Protein AF-A0A967SNL4-F1 (afdb_monomer)

Foldseek 3Di:
DVVVCVVVVVDDPVPDDDPDDDDQDDDAPPPRPLPDDDPLSLLDPPRAAEEAPPPEVSRVVVCVVLVVDPPVSSVSNVVRYPYHHPDPVVNPPD

Structure (mmCIF, N/CA/C/O backbone):
data_AF-A0A967SNL4-F1
#
_entry.id   AF-A0A967SNL4-F1
#
loop_
_atom_site.group_PDB
_atom_site.id
_atom_site.type_symbol
_atom_site.label_atom_id
_atom_site.label_alt_id
_atom_site.label_comp_id
_atom_site.label_asym_id
_atom_site.label_entity_id
_atom_site.label_seq_id
_atom_site.pdbx_PDB_ins_code
_atom_site.Cartn_x
_atom_site.Cartn_y
_atom_site.Cartn_z
_atom_site.occupancy
_atom_site.B_iso_or_equiv
_atom_site.auth_seq_id
_atom_site.auth_comp_id
_atom_site.auth_asym_id
_atom_site.auth_atom_id
_atom_site.pdbx_PDB_model_num
ATOM 1 N N . GLN A 1 1 ? 12.438 -1.648 -12.556 1.00 70.56 1 GLN A N 1
ATOM 2 C CA . GLN A 1 1 ? 12.612 -2.822 -13.448 1.00 70.56 1 GLN A CA 1
ATOM 3 C C . GLN A 1 1 ? 13.124 -2.459 -14.852 1.00 70.56 1 GLN A C 1
ATOM 5 O O . GLN A 1 1 ? 14.133 -3.024 -15.248 1.00 70.56 1 GLN A O 1
ATOM 10 N N . MET A 1 2 ? 12.539 -1.495 -15.584 1.00 85.69 2 MET A N 1
ATOM 11 C CA . MET A 1 2 ? 13.009 -1.116 -16.940 1.00 85.69 2 MET A CA 1
ATOM 12 C C . MET A 1 2 ? 14.491 -0.683 -16.996 1.00 85.69 2 MET A C 1
ATOM 14 O O . MET A 1 2 ? 15.249 -1.144 -17.843 1.00 85.69 2 MET A O 1
ATOM 18 N N . GLN A 1 3 ? 14.929 0.117 -16.018 1.00 84.31 3 GLN A N 1
ATOM 19 C CA . GLN A 1 3 ? 16.323 0.565 -15.878 1.00 84.31 3 GLN A CA 1
ATOM 20 C C . GLN A 1 3 ? 17.342 -0.587 -15.841 1.00 84.31 3 GLN A C 1
ATOM 22 O O . GLN A 1 3 ? 18.442 -0.463 -16.372 1.00 84.31 3 GLN A O 1
ATOM 27 N N . SER A 1 4 ? 16.989 -1.721 -15.229 1.00 86.62 4 SER A N 1
ATOM 28 C CA . SER A 1 4 ? 17.884 -2.879 -15.144 1.00 86.62 4 SER A CA 1
ATOM 29 C C . SER A 1 4 ? 18.114 -3.517 -16.516 1.00 86.62 4 SER A C 1
ATOM 31 O O . SER A 1 4 ? 19.218 -3.968 -16.805 1.00 86.62 4 SER A O 1
ATOM 33 N N . ILE A 1 5 ? 17.090 -3.516 -17.372 1.00 89.50 5 ILE A N 1
ATOM 34 C CA . ILE A 1 5 ? 17.134 -4.101 -18.717 1.00 89.50 5 ILE A CA 1
ATOM 35 C C . ILE A 1 5 ? 17.885 -3.174 -19.686 1.00 89.50 5 ILE A C 1
ATOM 37 O O . ILE A 1 5 ? 18.696 -3.655 -20.477 1.00 89.50 5 ILE A O 1
ATOM 41 N N . ILE A 1 6 ? 17.690 -1.854 -19.562 1.00 88.75 6 ILE A N 1
ATOM 42 C CA . ILE A 1 6 ? 18.470 -0.838 -20.293 1.00 88.75 6 ILE A CA 1
ATOM 43 C C . ILE A 1 6 ? 19.962 -0.984 -19.967 1.00 88.75 6 ILE A C 1
ATOM 45 O O . ILE A 1 6 ? 20.789 -1.105 -20.868 1.00 88.75 6 ILE A O 1
ATOM 49 N N . LYS A 1 7 ? 20.319 -1.070 -18.676 1.00 89.50 7 LYS A N 1
ATOM 50 C CA . LYS A 1 7 ? 21.714 -1.270 -18.237 1.00 89.50 7 LYS A CA 1
ATOM 51 C C . LYS A 1 7 ? 22.335 -2.569 -18.751 1.00 89.50 7 LYS A C 1
ATOM 53 O O . LYS A 1 7 ? 23.543 -2.619 -18.951 1.00 89.50 7 LYS A O 1
ATOM 58 N N . ALA A 1 8 ? 21.527 -3.607 -18.958 1.00 92.88 8 ALA A N 1
ATOM 59 C CA . ALA A 1 8 ? 21.977 -4.877 -19.518 1.00 92.88 8 ALA A CA 1
ATOM 60 C C . ALA A 1 8 ? 22.173 -4.839 -21.049 1.00 92.88 8 ALA A C 1
ATOM 62 O O . ALA A 1 8 ? 22.600 -5.838 -21.622 1.00 92.88 8 ALA A O 1
ATOM 63 N N . GLY A 1 9 ? 21.855 -3.724 -21.720 1.00 92.00 9 GLY A N 1
ATOM 64 C CA . GLY A 1 9 ? 21.973 -3.583 -23.175 1.00 92.00 9 GLY A CA 1
ATOM 65 C C . GLY A 1 9 ? 20.957 -4.414 -23.962 1.00 92.00 9 GLY A C 1
ATOM 66 O O . GLY A 1 9 ? 21.156 -4.669 -25.146 1.00 92.00 9 GLY A O 1
ATOM 67 N N . LEU A 1 10 ? 19.881 -4.866 -23.310 1.00 93.00 10 LEU A N 1
ATOM 68 C CA . LEU A 1 10 ? 18.852 -5.708 -23.928 1.00 93.00 10 LEU A CA 1
ATOM 69 C C . LEU A 1 10 ? 17.767 -4.889 -24.645 1.00 93.00 10 LEU A C 1
ATOM 71 O O . LEU A 1 10 ? 16.964 -5.455 -25.385 1.00 93.00 10 LEU A O 1
ATOM 75 N N . ILE A 1 11 ? 17.720 -3.575 -24.406 1.00 89.94 11 ILE A N 1
ATOM 76 C CA . ILE A 1 11 ? 16.774 -2.627 -25.003 1.00 89.94 11 ILE A CA 1
ATOM 77 C C . ILE A 1 11 ? 17.530 -1.339 -25.348 1.00 89.94 11 ILE A C 1
ATOM 79 O O . ILE A 1 11 ? 18.390 -0.899 -24.587 1.00 89.94 11 ILE A O 1
ATOM 83 N N . ASP A 1 12 ? 17.188 -0.736 -26.486 1.00 89.31 12 ASP A N 1
ATOM 84 C CA . ASP A 1 12 ? 17.624 0.609 -26.860 1.00 89.31 12 ASP A CA 1
ATOM 85 C C . ASP A 1 12 ? 16.836 1.655 -26.057 1.00 89.31 12 ASP A C 1
ATOM 87 O O . ASP A 1 12 ? 15.618 1.780 -26.212 1.00 89.31 12 ASP A O 1
ATOM 91 N N . ASP A 1 13 ? 17.540 2.393 -25.196 1.00 85.94 13 ASP A N 1
ATOM 92 C CA . ASP A 1 13 ? 16.979 3.425 -24.315 1.00 85.94 13 ASP A CA 1
ATOM 93 C C . ASP A 1 13 ? 16.192 4.493 -25.090 1.00 85.94 13 ASP A C 1
ATOM 95 O O . ASP A 1 13 ? 15.161 4.974 -24.623 1.00 85.94 13 ASP A O 1
ATOM 99 N N . SER A 1 14 ? 16.600 4.797 -26.329 1.00 88.56 14 SER A N 1
ATOM 100 C CA . SER A 1 14 ? 15.926 5.801 -27.164 1.00 88.56 14 SER A CA 1
ATOM 101 C C . SER A 1 14 ? 14.488 5.426 -27.543 1.00 88.56 14 SER A C 1
ATOM 103 O O . SER A 1 14 ? 13.699 6.299 -27.907 1.00 88.56 14 SER A O 1
ATOM 105 N N . ASN A 1 15 ? 14.126 4.147 -27.409 1.00 87.75 15 ASN A N 1
ATOM 106 C CA . ASN A 1 15 ? 12.793 3.629 -27.708 1.00 87.75 15 ASN A CA 1
ATOM 107 C C . ASN A 1 15 ? 11.926 3.421 -26.455 1.00 87.75 15 ASN A C 1
ATOM 109 O O . ASN A 1 15 ? 10.772 2.997 -26.571 1.00 87.75 15 ASN A O 1
ATOM 113 N N . VAL A 1 16 ? 12.445 3.694 -25.254 1.00 90.31 16 VAL A N 1
ATOM 114 C CA . VAL A 1 16 ? 11.693 3.535 -24.006 1.00 90.31 16 VAL A CA 1
ATOM 115 C C . VAL A 1 16 ? 10.877 4.793 -23.736 1.00 90.31 16 VAL A C 1
ATOM 117 O O . VAL A 1 16 ? 11.411 5.846 -23.401 1.00 90.31 16 VAL A O 1
ATOM 120 N N . ILE A 1 17 ? 9.554 4.669 -23.829 1.00 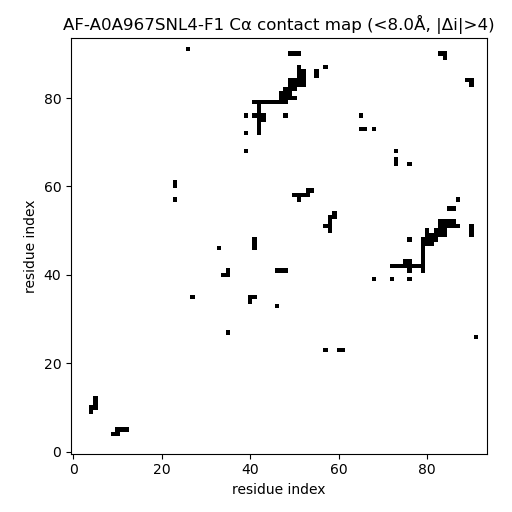91.31 17 ILE A N 1
ATOM 121 C CA . ILE A 1 17 ? 8.619 5.753 -23.512 1.00 91.31 17 ILE A CA 1
ATOM 122 C C . ILE A 1 17 ? 7.635 5.323 -22.413 1.00 91.31 17 ILE A C 1
ATOM 124 O O . ILE A 1 17 ? 7.165 4.179 -22.426 1.00 91.31 17 ILE A O 1
ATOM 128 N N . PRO A 1 18 ? 7.287 6.208 -21.456 1.00 90.94 18 PRO A N 1
ATOM 129 C CA . PRO A 1 18 ? 6.173 5.964 -20.546 1.00 90.94 18 PRO A CA 1
ATOM 130 C C . PRO A 1 18 ? 4.880 5.795 -21.349 1.00 90.94 18 PRO A C 1
ATOM 132 O O . PRO A 1 18 ? 4.494 6.682 -22.106 1.00 90.94 18 PRO A O 1
ATOM 135 N N . PHE A 1 19 ? 4.217 4.649 -21.199 1.00 93.19 19 PHE A N 1
ATOM 136 C CA . PHE A 1 19 ? 2.964 4.358 -21.908 1.00 93.19 19 PHE A CA 1
ATOM 137 C C . PHE A 1 19 ? 1.727 4.514 -21.015 1.00 93.19 19 PHE A C 1
ATOM 139 O O . PHE A 1 19 ? 0.620 4.701 -21.514 1.00 93.19 19 PHE A O 1
ATOM 146 N N . ALA A 1 20 ? 1.909 4.397 -19.700 1.00 94.38 20 ALA A N 1
ATOM 147 C CA . ALA A 1 20 ? 0.850 4.485 -18.712 1.00 94.38 20 ALA A CA 1
ATOM 148 C C . ALA A 1 20 ? 1.413 4.913 -17.358 1.00 94.38 20 ALA A C 1
ATOM 150 O O . ALA A 1 20 ? 2.572 4.653 -17.029 1.00 94.38 20 ALA A O 1
ATOM 151 N N . GLU A 1 21 ? 0.536 5.505 -16.560 1.00 92.88 21 GLU A N 1
ATOM 152 C CA . GLU A 1 21 ? 0.776 5.844 -15.166 1.00 92.88 21 GLU A CA 1
ATOM 153 C C . GLU A 1 21 ? -0.328 5.238 -14.308 1.00 92.88 21 GLU A C 1
ATOM 155 O O . GLU A 1 21 ? -1.424 4.933 -14.786 1.00 92.88 21 GLU A O 1
ATOM 160 N N . ASN A 1 22 ? -0.039 5.075 -13.023 1.00 91.88 22 ASN A N 1
ATOM 161 C CA . ASN A 1 22 ? -1.029 4.644 -12.057 1.00 91.88 22 ASN A CA 1
ATOM 162 C C . ASN A 1 22 ? -0.853 5.415 -10.751 1.00 91.88 22 ASN A C 1
ATOM 164 O O . ASN A 1 22 ? 0.203 5.991 -10.491 1.00 91.88 22 ASN A O 1
ATOM 168 N N . LYS A 1 23 ? -1.895 5.414 -9.926 1.00 92.88 23 LYS A N 1
ATOM 169 C CA . LYS A 1 23 ? -1.855 5.976 -8.579 1.00 92.88 23 LYS A CA 1
ATOM 170 C C . LYS A 1 23 ? -1.999 4.847 -7.578 1.00 92.88 23 LYS A C 1
ATOM 172 O O . LYS A 1 23 ? -2.888 4.009 -7.709 1.00 92.88 23 LYS A O 1
ATOM 177 N N . LEU A 1 24 ? -1.138 4.850 -6.568 1.00 93.81 24 LEU A N 1
ATOM 178 C CA . LEU A 1 24 ? -1.341 4.004 -5.404 1.00 93.81 24 LEU A CA 1
ATOM 179 C C . LEU A 1 24 ? -2.621 4.457 -4.688 1.00 93.81 24 LEU A C 1
ATOM 181 O O . LEU A 1 24 ? -2.862 5.656 -4.537 1.00 93.81 24 LEU A O 1
ATOM 185 N N . THR A 1 25 ? -3.457 3.508 -4.283 1.00 94.06 25 THR A N 1
ATOM 186 C CA . THR A 1 25 ? -4.733 3.795 -3.626 1.00 94.06 25 THR A CA 1
ATOM 187 C C . THR A 1 25 ? -5.035 2.755 -2.556 1.00 94.06 25 THR A C 1
ATOM 189 O O . THR A 1 25 ? -4.565 1.621 -2.640 1.00 94.06 25 THR A O 1
ATOM 192 N N . ILE A 1 26 ? -5.825 3.153 -1.562 1.00 95.44 26 ILE A N 1
ATOM 193 C CA . ILE A 1 26 ? -6.339 2.270 -0.516 1.00 95.44 26 ILE A CA 1
ATOM 194 C C . ILE A 1 26 ? -7.756 1.875 -0.917 1.00 95.44 26 ILE A C 1
ATOM 196 O O . ILE A 1 26 ? -8.601 2.735 -1.170 1.00 95.44 26 ILE A O 1
ATOM 200 N N . ILE A 1 27 ? -8.014 0.573 -0.970 1.00 95.31 27 ILE A N 1
ATOM 201 C CA . ILE A 1 27 ? -9.343 0.022 -1.231 1.00 95.31 27 ILE A CA 1
ATOM 202 C C . ILE A 1 27 ? -9.914 -0.441 0.105 1.00 95.31 27 ILE A C 1
ATOM 204 O O . ILE A 1 27 ? -9.221 -1.080 0.892 1.00 95.31 27 ILE A O 1
ATOM 208 N N . VAL A 1 28 ? -11.176 -0.107 0.362 1.00 96.06 28 VAL A N 1
ATOM 209 C CA . VAL A 1 28 ? -11.894 -0.500 1.579 1.00 96.06 28 VAL A CA 1
ATOM 210 C C . VAL A 1 28 ? -13.174 -1.256 1.218 1.00 96.06 28 VAL A C 1
ATOM 212 O O . VAL A 1 28 ? -13.724 -1.026 0.135 1.00 96.06 28 VAL A O 1
ATOM 215 N N . PRO A 1 29 ? -13.696 -2.118 2.112 1.00 95.06 29 PRO A N 1
ATOM 216 C CA . PRO A 1 29 ? -15.000 -2.739 1.917 1.00 95.06 29 PRO A CA 1
ATOM 217 C C . PRO A 1 29 ? -16.104 -1.696 1.725 1.00 95.06 29 PRO A C 1
ATOM 219 O O . PRO A 1 29 ? -16.034 -0.581 2.255 1.00 95.06 29 PRO A O 1
ATOM 222 N N . THR A 1 30 ? -17.168 -2.074 1.013 1.00 95.56 30 THR A N 1
ATOM 223 C CA . THR A 1 30 ? -18.349 -1.218 0.853 1.00 95.56 30 THR A CA 1
ATOM 224 C C . THR A 1 30 ? -18.868 -0.756 2.218 1.00 95.56 30 THR A C 1
ATOM 226 O O . THR A 1 30 ? -19.029 -1.555 3.137 1.00 95.56 30 THR A O 1
ATOM 229 N N . GLY A 1 31 ? -19.117 0.549 2.353 1.00 96.56 31 GLY A N 1
ATOM 230 C CA . GLY A 1 31 ? -19.543 1.173 3.609 1.00 96.56 31 GLY A CA 1
ATOM 231 C C . GLY A 1 31 ? -18.402 1.615 4.529 1.00 96.56 31 GLY A C 1
ATOM 232 O O . GLY A 1 31 ? -18.679 2.320 5.493 1.00 96.56 31 GLY A O 1
ATOM 233 N N . ASN A 1 32 ? -17.145 1.267 4.220 1.00 96.88 32 ASN A N 1
ATOM 234 C CA . ASN A 1 32 ? -15.955 1.662 4.981 1.00 96.88 32 ASN A CA 1
ATOM 235 C C . ASN A 1 32 ? -16.118 1.426 6.502 1.00 96.88 32 ASN A C 1
ATOM 237 O O . ASN A 1 32 ? -16.094 2.380 7.281 1.00 96.88 32 ASN A O 1
ATOM 241 N N . PRO A 1 33 ? -16.310 0.169 6.951 1.00 96.19 33 PRO A N 1
ATOM 242 C CA . PRO A 1 33 ? -16.639 -0.131 8.348 1.00 96.19 33 PRO A CA 1
ATOM 243 C C . PRO A 1 33 ? -15.543 0.291 9.340 1.00 96.19 33 PRO A C 1
ATOM 245 O O . PRO A 1 33 ? -15.840 0.594 10.491 1.00 96.19 33 PRO A O 1
ATOM 248 N N . ALA A 1 34 ? -14.287 0.349 8.890 1.00 95.88 34 ALA A N 1
ATOM 249 C CA . ALA A 1 34 ? -13.154 0.833 9.676 1.00 95.88 34 ALA A CA 1
ATOM 250 C C . ALA A 1 34 ? -13.015 2.371 9.683 1.00 95.88 34 ALA A C 1
ATOM 252 O O . ALA A 1 34 ? -12.141 2.906 10.364 1.00 95.88 34 ALA A O 1
ATOM 253 N N . ASN A 1 35 ? -13.868 3.085 8.938 1.00 96.62 35 ASN A N 1
ATOM 254 C CA . ASN A 1 35 ? -13.848 4.537 8.773 1.00 96.62 35 ASN A CA 1
ATOM 255 C C . ASN A 1 35 ? -12.446 5.084 8.437 1.00 96.62 35 ASN A C 1
ATOM 257 O O . ASN A 1 35 ? -11.936 5.986 9.104 1.00 96.62 35 ASN A O 1
ATOM 261 N N . ILE A 1 36 ? -11.816 4.502 7.415 1.00 97.75 36 ILE A N 1
ATOM 262 C CA . ILE A 1 36 ? -10.529 4.954 6.877 1.00 97.75 36 ILE A CA 1
ATOM 263 C C . ILE A 1 36 ? -10.753 6.253 6.099 1.00 97.75 36 ILE A C 1
ATOM 265 O O . ILE A 1 36 ? -11.511 6.262 5.128 1.00 97.75 36 ILE A O 1
ATOM 269 N N . GLN A 1 37 ? -10.118 7.335 6.532 1.00 96.12 37 GLN A N 1
ATOM 270 C CA . GLN A 1 37 ? -10.169 8.665 5.911 1.00 96.12 37 GLN A CA 1
ATOM 271 C C . GLN A 1 37 ? -8.764 9.181 5.576 1.00 96.12 37 GLN A C 1
ATOM 273 O O . GLN A 1 37 ? -8.586 9.954 4.633 1.00 96.12 37 GLN A O 1
ATOM 278 N N . HIS A 1 38 ? -7.764 8.723 6.327 1.00 94.75 38 HIS A N 1
ATOM 279 C CA . HIS A 1 38 ? -6.359 9.078 6.184 1.00 94.75 38 HIS A CA 1
ATOM 280 C C . HIS A 1 38 ? -5.483 7.823 6.144 1.00 94.75 38 HIS A C 1
ATOM 282 O O . HIS A 1 38 ? -5.913 6.735 6.528 1.00 94.75 38 HIS A O 1
ATOM 288 N N . VAL A 1 39 ? -4.245 7.958 5.665 1.00 94.19 39 VAL A N 1
ATOM 289 C CA . VAL A 1 39 ? -3.329 6.814 5.526 1.00 94.19 39 VAL A CA 1
ATOM 290 C C . VAL A 1 39 ? -2.987 6.204 6.885 1.00 94.19 39 VAL A C 1
ATOM 292 O O . VAL A 1 39 ? -2.894 4.991 7.007 1.00 94.19 39 VAL A O 1
ATOM 295 N N . GLU A 1 40 ? -2.892 7.020 7.928 1.00 94.81 40 GLU A N 1
ATOM 296 C CA . GLU A 1 40 ? -2.596 6.607 9.299 1.00 94.81 40 GLU A CA 1
ATOM 297 C C . GLU A 1 40 ? -3.704 5.722 9.885 1.00 94.81 40 GLU A C 1
ATOM 299 O O . GLU A 1 40 ? -3.450 4.905 10.772 1.00 94.81 40 GLU A O 1
ATOM 304 N N . ASP A 1 41 ? -4.931 5.836 9.366 1.00 96.81 41 ASP A N 1
ATOM 305 C CA . ASP A 1 41 ? -6.069 5.063 9.851 1.00 96.81 41 ASP A CA 1
ATOM 306 C C . ASP A 1 41 ? -5.919 3.564 9.578 1.00 96.81 41 ASP A C 1
ATOM 308 O O . ASP A 1 41 ? -6.514 2.761 10.297 1.00 96.81 41 ASP A O 1
ATOM 312 N N . ILE A 1 42 ? -5.109 3.165 8.588 1.00 96.50 42 ILE A N 1
ATOM 313 C CA . ILE A 1 42 ? -4.870 1.743 8.298 1.00 96.50 42 ILE A CA 1
ATOM 314 C C . ILE A 1 42 ? -4.031 1.059 9.389 1.00 96.50 42 ILE A C 1
ATOM 316 O O . ILE A 1 42 ? -4.000 -0.166 9.445 1.00 96.50 42 ILE A O 1
ATOM 320 N N . GLY A 1 43 ? -3.391 1.833 10.275 1.00 96.12 43 GLY A N 1
ATOM 321 C CA . GLY A 1 43 ? -2.681 1.349 11.463 1.00 96.12 43 GLY A CA 1
ATOM 322 C C . GLY A 1 43 ? -3.545 1.276 12.727 1.00 96.12 43 GLY A C 1
A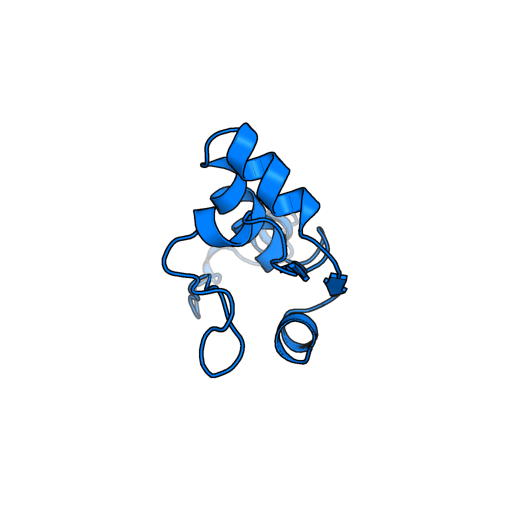TOM 323 O O . GLY A 1 43 ? -3.031 0.974 13.801 1.00 96.12 43 GLY A O 1
ATOM 324 N N . LYS A 1 44 ? -4.851 1.577 12.655 1.00 96.94 44 LYS A N 1
ATOM 325 C CA . LYS A 1 44 ? -5.752 1.467 13.815 1.00 96.94 44 LYS A CA 1
ATOM 326 C C . LYS A 1 44 ? -5.929 0.011 14.237 1.00 96.94 44 LYS A C 1
ATOM 328 O O . LYS A 1 44 ? -6.050 -0.880 13.402 1.00 96.94 44 LYS A O 1
ATOM 333 N N . VAL A 1 45 ? -6.044 -0.217 15.543 1.00 95.19 45 VAL A N 1
ATOM 334 C CA . VAL A 1 45 ? -6.357 -1.542 16.095 1.00 95.19 45 VAL A CA 1
ATOM 335 C C . VAL A 1 45 ? -7.667 -2.069 15.500 1.00 95.19 45 VAL A C 1
ATOM 337 O O . VAL A 1 45 ? -8.677 -1.366 15.490 1.00 95.19 45 VAL A O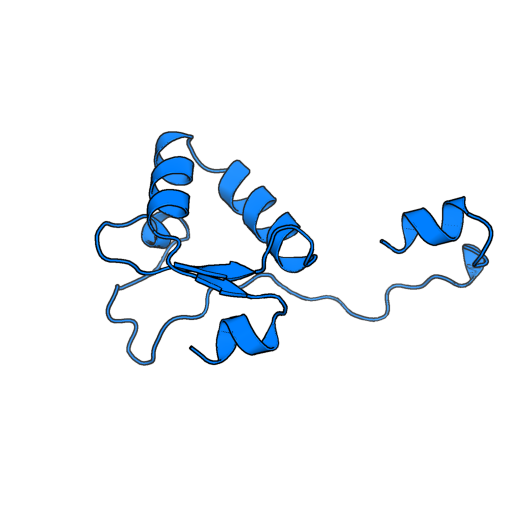 1
ATOM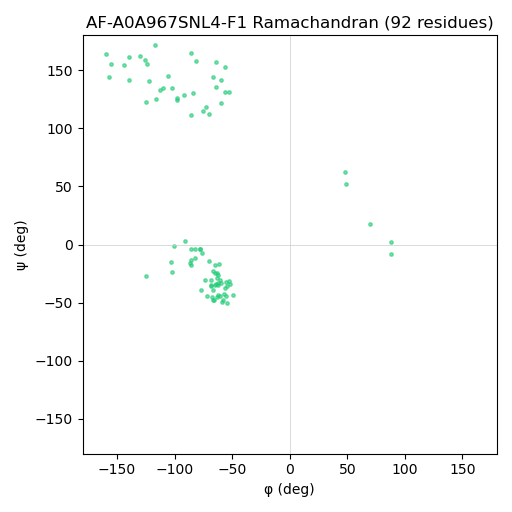 340 N N . GLY A 1 46 ? -7.649 -3.320 15.037 1.00 94.44 46 GLY A N 1
ATOM 341 C CA . GLY A 1 46 ? -8.812 -3.990 14.446 1.00 94.44 46 GLY A CA 1
ATOM 342 C C . GLY A 1 46 ? -8.984 -3.766 12.941 1.00 94.44 46 GLY A C 1
ATOM 343 O O . GLY A 1 46 ? -9.945 -4.280 12.368 1.00 94.44 46 GLY A O 1
ATOM 344 N N . VAL A 1 47 ? -8.072 -3.033 12.293 1.00 97.50 47 VAL A N 1
ATOM 345 C CA . VAL A 1 47 ? -7.988 -2.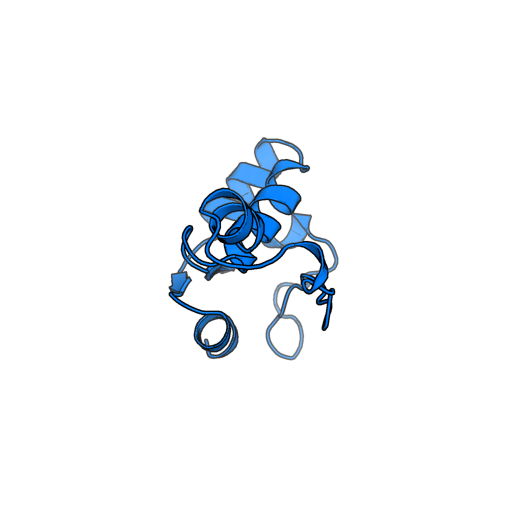978 10.830 1.00 97.50 47 VAL A CA 1
ATOM 346 C C . VAL A 1 47 ? -7.175 -4.167 10.333 1.00 97.50 47 VAL A C 1
ATOM 348 O O . VAL A 1 47 ? -6.073 -4.413 10.803 1.00 97.50 47 VAL A O 1
ATOM 351 N N . ASN A 1 48 ? -7.718 -4.877 9.349 1.00 96.94 48 ASN A N 1
ATOM 352 C CA . ASN A 1 48 ? -6.999 -5.918 8.629 1.00 96.94 48 ASN A CA 1
ATOM 353 C C . ASN A 1 48 ? -6.464 -5.330 7.324 1.00 96.94 48 ASN A C 1
ATOM 355 O O . ASN A 1 48 ? -7.242 -4.809 6.520 1.00 96.94 48 ASN A O 1
ATOM 359 N N . LEU A 1 49 ? -5.157 -5.429 7.110 1.00 97.25 49 LEU A N 1
ATOM 360 C CA . LEU A 1 49 ? -4.477 -4.919 5.929 1.00 97.25 49 LEU A CA 1
ATOM 361 C C . LEU A 1 49 ? -3.989 -6.073 5.050 1.00 97.25 49 LEU A C 1
ATOM 363 O O . LEU A 1 49 ? -3.405 -7.044 5.530 1.00 97.25 49 LEU A O 1
ATOM 367 N N . ILE A 1 50 ? -4.217 -5.947 3.746 1.00 97.19 50 ILE A N 1
ATOM 368 C CA . ILE A 1 50 ? -3.693 -6.862 2.734 1.00 97.19 50 ILE A CA 1
ATOM 369 C C . ILE A 1 50 ? -2.751 -6.065 1.838 1.00 97.19 50 ILE A C 1
ATOM 371 O O . ILE A 1 50 ? -3.141 -5.036 1.284 1.00 97.19 50 ILE A O 1
ATOM 375 N N . LEU A 1 51 ? -1.513 -6.533 1.706 1.00 97.00 51 LEU A N 1
ATOM 376 C CA . LEU A 1 51 ? -0.504 -5.947 0.823 1.00 97.00 51 LEU A CA 1
ATOM 377 C C . LEU A 1 51 ? -0.104 -6.947 -0.261 1.00 97.00 51 LEU A C 1
ATOM 379 O O . LEU A 1 51 ? -0.498 -8.111 -0.242 1.00 97.00 51 LEU A O 1
ATOM 383 N N . ALA A 1 52 ? 0.6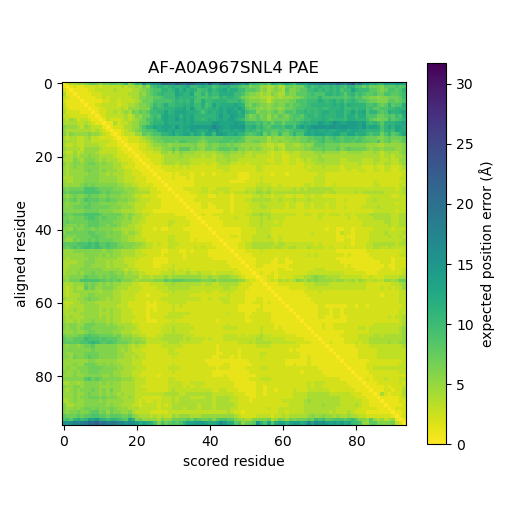75 -6.492 -1.237 1.00 96.62 52 ALA A N 1
ATOM 384 C CA . ALA A 1 52 ? 1.416 -7.418 -2.081 1.00 96.62 52 ALA A CA 1
ATOM 385 C C . ALA A 1 52 ? 2.705 -7.866 -1.369 1.00 96.62 52 ALA A C 1
ATOM 387 O O . ALA A 1 52 ? 3.200 -7.160 -0.486 1.00 96.62 52 ALA A O 1
ATOM 388 N N . VAL A 1 53 ? 3.249 -9.014 -1.776 1.00 96.25 53 VAL A N 1
ATOM 389 C CA . VAL A 1 53 ? 4.590 -9.465 -1.356 1.00 96.25 53 VAL A CA 1
ATOM 390 C C . VAL A 1 53 ? 5.681 -8.507 -1.860 1.00 96.25 53 VAL A C 1
ATOM 392 O O . VAL A 1 53 ? 5.479 -7.811 -2.859 1.00 96.25 53 VAL A O 1
ATOM 395 N N . GLU A 1 54 ? 6.842 -8.500 -1.199 1.00 92.00 54 GLU A N 1
ATOM 396 C CA . GLU A 1 54 ? 7.966 -7.570 -1.443 1.00 92.00 54 GLU A CA 1
ATOM 397 C C . GLU A 1 54 ? 8.433 -7.492 -2.911 1.00 92.00 54 GLU A C 1
ATOM 399 O O . GLU A 1 54 ? 8.763 -6.412 -3.394 1.0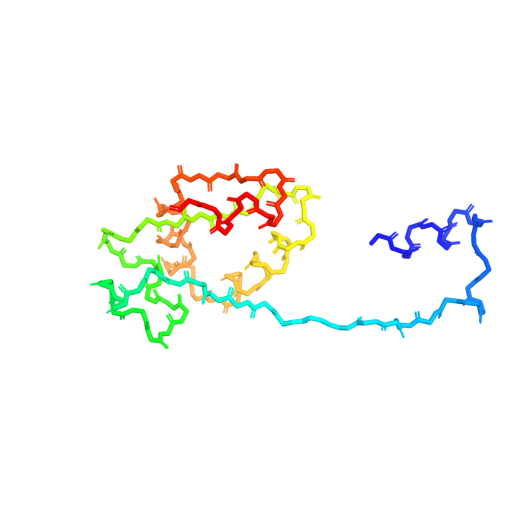0 92.00 54 GLU A O 1
ATOM 404 N N . ASP A 1 55 ? 8.376 -8.595 -3.664 1.00 88.06 55 ASP A N 1
ATOM 405 C CA . ASP A 1 55 ? 8.829 -8.647 -5.066 1.00 88.06 55 ASP A CA 1
ATOM 406 C C . ASP A 1 55 ? 7.860 -8.003 -6.081 1.00 88.06 55 ASP A C 1
ATOM 408 O O . ASP A 1 55 ? 8.174 -7.878 -7.273 1.00 88.06 55 ASP A O 1
ATOM 412 N N . VAL A 1 56 ? 6.658 -7.604 -5.655 1.00 92.38 56 VAL A N 1
ATOM 413 C CA . VAL A 1 56 ? 5.663 -6.982 -6.539 1.00 92.38 56 VAL A CA 1
ATOM 414 C C . VAL A 1 56 ? 5.835 -5.461 -6.498 1.00 92.38 56 VAL A C 1
ATOM 416 O O . VAL A 1 56 ? 5.738 -4.883 -5.421 1.00 92.38 56 VAL A O 1
ATOM 419 N N . PRO A 1 57 ? 5.957 -4.753 -7.642 1.00 91.75 57 PRO A N 1
ATOM 420 C CA . PRO A 1 57 ? 6.246 -3.312 -7.651 1.00 91.75 57 PRO A CA 1
ATOM 421 C C . PRO A 1 57 ? 5.310 -2.436 -6.805 1.00 91.75 57 PRO A C 1
ATOM 423 O O . PRO A 1 57 ? 5.737 -1.425 -6.263 1.00 91.75 57 PRO A O 1
ATOM 426 N N . VAL A 1 58 ? 4.031 -2.809 -6.662 1.00 94.56 58 VAL A N 1
ATOM 427 C CA . VAL A 1 58 ? 3.085 -2.055 -5.819 1.00 94.56 58 VAL A CA 1
ATOM 428 C C . VAL A 1 58 ? 3.485 -2.059 -4.339 1.00 94.56 58 VAL A C 1
ATOM 430 O O . VAL A 1 58 ? 3.181 -1.094 -3.640 1.00 94.56 58 VAL A O 1
ATOM 433 N N . ARG A 1 59 ? 4.176 -3.108 -3.870 1.00 95.88 59 ARG A N 1
ATOM 434 C CA . ARG A 1 59 ? 4.659 -3.209 -2.494 1.00 95.88 59 ARG A CA 1
ATOM 435 C C . ARG A 1 59 ? 5.751 -2.185 -2.218 1.00 95.88 59 ARG A C 1
ATOM 437 O O . ARG A 1 59 ? 5.629 -1.445 -1.253 1.00 95.88 59 ARG A O 1
ATOM 444 N N . GLU A 1 60 ? 6.717 -2.040 -3.121 1.00 94.25 60 GLU A N 1
ATOM 445 C CA . GLU A 1 60 ? 7.771 -1.026 -2.997 1.00 94.25 60 GLU A CA 1
ATOM 446 C C . GLU A 1 60 ? 7.183 0.390 -2.850 1.00 94.25 60 GLU A C 1
ATOM 448 O O . GLU A 1 60 ? 7.589 1.153 -1.975 1.00 94.25 60 GLU A O 1
ATOM 453 N N . TYR A 1 61 ? 6.174 0.738 -3.657 1.00 94.62 61 TYR A N 1
ATOM 454 C CA . TYR A 1 61 ? 5.506 2.039 -3.540 1.00 94.62 61 TYR A CA 1
ATOM 455 C C . TYR A 1 61 ? 4.696 2.183 -2.244 1.00 94.62 61 TYR A C 1
ATOM 457 O O . TYR A 1 61 ? 4.652 3.276 -1.678 1.00 94.62 61 TYR A O 1
ATOM 465 N N . ALA A 1 62 ? 4.063 1.109 -1.760 1.00 96.19 62 ALA A N 1
ATOM 466 C CA . ALA A 1 62 ? 3.381 1.120 -0.467 1.00 96.19 62 ALA A CA 1
ATOM 467 C C . ALA A 1 62 ? 4.374 1.353 0.680 1.00 96.19 62 ALA A C 1
ATOM 469 O O . ALA A 1 62 ? 4.139 2.227 1.513 1.00 96.19 62 ALA A O 1
ATOM 470 N N . ASP A 1 63 ? 5.513 0.664 0.666 1.00 96.44 63 ASP A N 1
ATOM 471 C CA . ASP A 1 63 ? 6.560 0.804 1.679 1.00 96.44 63 ASP A CA 1
ATOM 472 C C . ASP A 1 63 ? 7.198 2.196 1.659 1.00 96.44 63 ASP A C 1
ATOM 474 O O . ASP A 1 63 ? 7.503 2.739 2.717 1.00 96.44 63 ASP A O 1
ATOM 478 N N . GLN A 1 64 ? 7.346 2.824 0.487 1.00 95.69 64 GLN A N 1
ATOM 479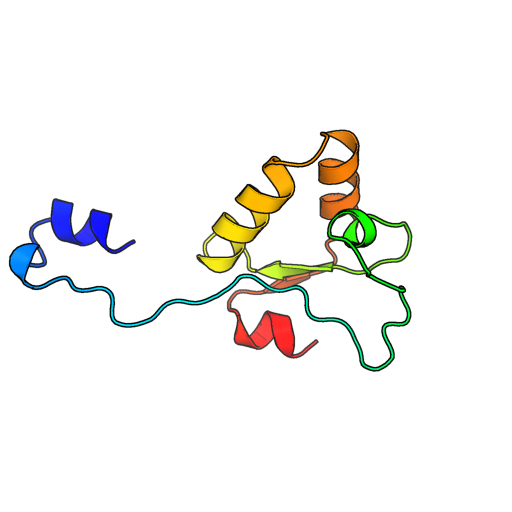 C CA . GLN A 1 64 ? 7.795 4.219 0.382 1.00 95.69 64 GLN A CA 1
ATOM 480 C C . GLN A 1 64 ? 6.814 5.189 1.052 1.00 95.69 64 GLN A C 1
ATOM 482 O O . GLN A 1 64 ? 7.236 6.097 1.771 1.00 95.69 64 GLN A O 1
ATOM 487 N N . VAL A 1 65 ? 5.506 5.001 0.839 1.00 95.62 65 VAL A N 1
ATOM 488 C CA . VAL A 1 65 ? 4.478 5.834 1.478 1.00 95.62 65 VAL A CA 1
ATOM 489 C C . VAL A 1 65 ? 4.465 5.595 2.983 1.00 95.62 65 VAL A C 1
ATOM 491 O O . VAL A 1 65 ? 4.526 6.560 3.744 1.00 95.62 65 VAL A O 1
ATOM 494 N N . ILE A 1 66 ? 4.456 4.336 3.425 1.00 96.56 66 ILE A N 1
ATOM 495 C CA . ILE A 1 66 ? 4.481 3.990 4.851 1.00 96.56 66 ILE A CA 1
ATOM 496 C C . ILE A 1 66 ? 5.757 4.538 5.495 1.00 96.56 66 ILE A C 1
ATOM 498 O O . ILE A 1 66 ? 5.684 5.196 6.527 1.00 96.56 66 ILE A O 1
ATOM 502 N N . GLY A 1 67 ? 6.910 4.376 4.847 1.00 96.94 67 GLY A N 1
ATOM 503 C CA . GLY A 1 67 ? 8.208 4.868 5.309 1.00 96.94 67 GLY A CA 1
ATOM 504 C C . GLY A 1 67 ? 8.301 6.390 5.464 1.00 96.94 67 GLY A C 1
ATOM 505 O O . GLY A 1 67 ? 9.194 6.874 6.157 1.00 96.94 67 GLY A O 1
ATOM 506 N N . SER A 1 68 ? 7.378 7.154 4.870 1.00 96.38 68 SER A N 1
ATOM 507 C CA . SER A 1 68 ? 7.287 8.609 5.059 1.00 96.38 68 SER A CA 1
ATOM 508 C C . SER A 1 68 ? 6.539 9.032 6.334 1.00 96.38 68 SER A C 1
ATOM 510 O O . SER A 1 68 ? 6.589 10.201 6.717 1.00 96.38 68 SER A O 1
ATOM 512 N N . LEU A 1 69 ? 5.857 8.096 7.005 1.00 96.62 69 LEU A N 1
ATOM 513 C CA . LEU A 1 69 ? 5.070 8.342 8.218 1.00 96.62 69 LEU A CA 1
ATOM 514 C C . LEU A 1 69 ? 5.937 8.271 9.488 1.00 96.62 69 LEU A C 1
ATOM 516 O O . LEU A 1 69 ? 7.041 7.731 9.451 1.00 96.62 69 LEU A O 1
ATOM 520 N N . PRO A 1 70 ? 5.465 8.761 10.650 1.00 97.00 70 PRO A N 1
ATOM 521 C CA . PRO A 1 70 ? 6.181 8.590 11.914 1.00 97.00 70 PRO A CA 1
ATOM 522 C C . PRO A 1 70 ? 6.378 7.110 12.265 1.00 97.00 70 PRO A C 1
ATOM 524 O O . PRO A 1 70 ? 5.449 6.321 12.105 1.00 97.00 70 PRO A O 1
ATOM 527 N N . GLU A 1 71 ? 7.535 6.742 12.822 1.00 96.06 71 GLU A N 1
ATOM 528 C CA . GLU A 1 71 ? 7.936 5.349 13.108 1.00 96.06 71 GLU A CA 1
ATOM 529 C C . GLU A 1 71 ? 6.861 4.528 13.848 1.00 96.06 71 GLU A C 1
ATOM 531 O O . GLU A 1 71 ? 6.556 3.400 13.465 1.00 96.06 71 GLU A O 1
ATOM 536 N N . GLY A 1 72 ? 6.207 5.115 14.858 1.00 96.12 72 GLY A N 1
ATOM 537 C CA . GLY A 1 72 ? 5.119 4.444 15.581 1.00 96.12 72 GLY A CA 1
ATOM 538 C C . GLY A 1 72 ? 3.907 4.115 14.698 1.00 96.12 72 GLY A C 1
ATOM 539 O O . GLY A 1 72 ? 3.275 3.073 14.872 1.00 96.12 72 GLY A O 1
ATOM 540 N N . THR A 1 73 ? 3.616 4.963 13.708 1.00 96.12 73 THR A N 1
ATOM 541 C CA . THR A 1 73 ? 2.543 4.735 12.727 1.00 96.12 73 THR A CA 1
ATOM 542 C C . THR A 1 73 ? 2.941 3.628 11.761 1.00 96.12 73 THR A C 1
ATOM 544 O O . THR A 1 73 ? 2.148 2.724 11.525 1.00 96.12 73 THR A O 1
ATOM 547 N N . GLN A 1 74 ? 4.184 3.648 11.267 1.00 97.56 74 GLN A N 1
ATOM 548 C CA . GLN A 1 74 ? 4.707 2.597 10.387 1.00 97.56 74 GLN A CA 1
ATOM 549 C C . GLN A 1 74 ? 4.559 1.220 11.030 1.00 97.56 74 GLN A C 1
ATOM 551 O O . GLN A 1 74 ? 3.997 0.304 10.433 1.00 97.56 74 GLN A O 1
ATOM 556 N N . LYS A 1 75 ? 5.010 1.098 12.283 1.00 97.44 75 LYS A N 1
ATOM 557 C CA . LYS A 1 75 ? 4.928 -0.148 13.040 1.00 97.44 75 LYS A CA 1
ATOM 558 C C . LYS A 1 75 ? 3.483 -0.632 13.174 1.00 97.44 75 LYS A C 1
ATOM 560 O O . LYS A 1 75 ? 3.209 -1.787 12.871 1.00 97.44 75 LYS A O 1
ATOM 565 N N . SER A 1 76 ? 2.569 0.261 13.554 1.00 97.44 76 SER A N 1
ATOM 566 C CA . SER A 1 76 ? 1.147 -0.075 13.722 1.00 97.44 76 SER A CA 1
ATOM 567 C C . SER A 1 76 ? 0.499 -0.534 12.406 1.00 97.44 76 SER A C 1
ATOM 569 O O . SER A 1 76 ? -0.334 -1.432 12.401 1.00 97.44 76 SER A O 1
ATOM 571 N N . ILE A 1 77 ? 0.907 0.044 11.270 1.00 97.62 77 ILE A N 1
ATOM 572 C CA . ILE A 1 77 ? 0.441 -0.371 9.939 1.00 97.62 77 ILE A CA 1
ATOM 573 C C . ILE A 1 77 ? 0.911 -1.791 9.607 1.00 97.62 77 ILE A C 1
ATOM 575 O O . ILE A 1 77 ? 0.102 -2.614 9.181 1.00 97.62 77 ILE A O 1
ATOM 579 N N . TYR A 1 78 ? 2.194 -2.100 9.815 1.00 97.06 78 TYR A N 1
ATOM 580 C CA . TYR A 1 78 ? 2.718 -3.437 9.518 1.00 97.06 78 TYR A CA 1
ATOM 581 C C . TYR A 1 78 ? 2.175 -4.514 10.468 1.00 97.06 78 TYR A C 1
ATOM 583 O O . TYR A 1 78 ? 1.986 -5.650 10.043 1.00 97.06 78 TYR A O 1
ATOM 591 N N . GLU A 1 79 ? 1.857 -4.169 11.719 1.00 97.31 79 GLU A N 1
ATOM 592 C CA . GLU A 1 79 ? 1.192 -5.080 12.667 1.00 97.31 79 GLU A CA 1
ATOM 593 C C . GLU A 1 79 ? -0.218 -5.497 12.213 1.00 97.31 79 GLU A C 1
ATOM 595 O O . GLU A 1 79 ? -0.690 -6.571 12.583 1.00 97.31 79 GLU A O 1
ATOM 600 N N . ASN A 1 80 ? -0.870 -4.688 11.374 1.00 97.56 80 ASN A N 1
ATOM 601 C CA . ASN A 1 80 ? -2.195 -4.972 10.824 1.00 97.56 80 ASN A CA 1
ATOM 602 C C . ASN A 1 80 ? -2.167 -5.833 9.550 1.00 97.56 80 ASN A C 1
ATOM 604 O O . ASN A 1 80 ? -3.231 -6.179 9.029 1.00 97.56 80 ASN A O 1
ATOM 608 N N . VAL A 1 81 ? -0.990 -6.178 9.011 1.00 97.19 81 VAL A N 1
ATOM 609 C CA . VAL A 1 81 ? -0.888 -7.000 7.795 1.00 97.19 81 VAL A CA 1
ATOM 610 C C . VAL A 1 81 ? -1.312 -8.435 8.104 1.00 97.19 81 VAL A C 1
ATOM 612 O O . VAL A 1 81 ? -0.632 -9.165 8.820 1.00 97.19 81 VAL A O 1
ATOM 615 N N . VAL A 1 82 ? -2.441 -8.852 7.530 1.00 97.06 82 VAL A N 1
ATOM 616 C CA . VAL A 1 82 ? -2.997 -10.206 7.704 1.00 97.06 82 VAL A CA 1
ATOM 617 C C . VAL A 1 82 ? -2.765 -11.109 6.496 1.00 97.06 82 VAL A C 1
ATOM 619 O O . VAL A 1 82 ? -2.969 -12.319 6.587 1.00 97.06 82 VAL A O 1
ATOM 622 N N . SER A 1 83 ? -2.388 -10.535 5.351 1.00 96.75 83 SER A N 1
ATOM 623 C CA . SER A 1 83 ? -2.135 -11.282 4.120 1.00 96.75 83 SER A CA 1
ATOM 624 C C . SER A 1 83 ? -1.209 -10.514 3.187 1.00 96.75 83 SER A C 1
ATOM 626 O O . SER A 1 83 ? -1.323 -9.294 3.051 1.00 96.75 83 SER A O 1
ATOM 628 N N . GLU A 1 84 ? -0.347 -11.251 2.493 1.00 96.69 84 GLU A N 1
ATOM 629 C CA . GLU A 1 84 ? 0.506 -10.728 1.432 1.00 96.69 84 GLU A CA 1
ATOM 630 C C . GLU A 1 84 ? 0.284 -11.534 0.152 1.00 96.69 84 GLU A C 1
ATOM 632 O O . GLU A 1 84 ? 0.422 -12.758 0.134 1.00 96.69 84 GLU A O 1
ATOM 637 N N . GLU A 1 85 ? -0.105 -10.854 -0.923 1.00 96.69 85 GLU A N 1
ATOM 638 C CA . GLU A 1 85 ? -0.542 -11.499 -2.161 1.00 96.69 85 GLU A CA 1
ATOM 639 C C . GLU A 1 85 ? 0.520 -11.399 -3.267 1.00 96.69 85 GLU A C 1
ATOM 641 O O . GLU A 1 85 ? 1.184 -10.368 -3.412 1.00 96.69 85 GLU A O 1
ATOM 646 N N . PRO A 1 86 ? 0.667 -12.422 -4.127 1.00 95.19 86 PRO A N 1
ATOM 647 C CA . PRO A 1 86 ? 1.723 -12.444 -5.138 1.00 95.19 86 PRO A CA 1
ATOM 648 C C . PRO A 1 86 ? 1.427 -11.557 -6.360 1.00 95.19 86 PRO A C 1
ATOM 650 O O . PRO A 1 86 ? 2.252 -11.464 -7.266 1.00 95.19 86 PRO A O 1
ATOM 653 N N . ASN A 1 87 ? 0.250 -10.924 -6.446 1.00 92.38 87 ASN A N 1
ATOM 654 C CA . ASN A 1 87 ? -0.072 -9.944 -7.487 1.00 92.38 87 ASN A CA 1
ATOM 655 C C . ASN A 1 87 ? -1.245 -9.032 -7.091 1.00 92.38 87 ASN A C 1
ATOM 657 O O . ASN A 1 87 ? -2.056 -9.355 -6.226 1.00 92.38 87 ASN A O 1
ATOM 661 N N . VAL A 1 88 ? -1.387 -7.920 -7.821 1.00 90.94 88 VAL A N 1
ATOM 662 C CA . VAL A 1 88 ? -2.409 -6.888 -7.575 1.00 90.94 88 VAL A CA 1
ATOM 663 C C . VAL A 1 88 ? -3.843 -7.427 -7.663 1.00 90.94 88 VAL A C 1
ATOM 665 O O . VAL A 1 88 ? -4.708 -6.963 -6.931 1.00 90.94 88 VAL A O 1
ATOM 668 N N . ARG A 1 89 ? -4.131 -8.420 -8.519 1.00 92.12 89 ARG A N 1
ATOM 669 C CA . ARG A 1 89 ? -5.505 -8.945 -8.659 1.00 92.12 89 ARG A CA 1
ATOM 670 C C . ARG A 1 89 ? -5.962 -9.649 -7.384 1.00 92.12 89 ARG A C 1
ATOM 672 O O . ARG A 1 89 ? -7.113 -9.504 -6.985 1.00 92.12 89 ARG A O 1
ATOM 679 N N . GLN A 1 90 ? -5.060 -10.382 -6.742 1.00 92.75 90 GLN A N 1
ATOM 680 C CA . GLN A 1 90 ? -5.361 -11.096 -5.505 1.00 92.75 90 GLN A CA 1
ATOM 681 C C . GLN A 1 90 ? -5.474 -10.162 -4.299 1.00 92.75 90 GLN A C 1
ATOM 683 O O . GLN A 1 90 ? -6.329 -10.415 -3.457 1.00 92.75 90 GLN A O 1
ATOM 688 N N . VAL A 1 91 ? -4.740 -9.038 -4.280 1.00 90.62 91 VAL A N 1
ATOM 689 C CA . VAL A 1 91 ? -4.918 -7.985 -3.257 1.00 90.62 91 VAL A CA 1
ATOM 690 C C . VAL A 1 91 ? -6.364 -7.474 -3.222 1.00 90.62 91 VAL A C 1
ATOM 692 O O . VAL A 1 91 ? -6.896 -7.220 -2.152 1.00 90.62 91 VAL A O 1
ATOM 695 N N . VAL A 1 92 ? -7.018 -7.352 -4.383 1.00 89.38 92 VAL A N 1
ATOM 696 C CA . VAL A 1 92 ? -8.372 -6.773 -4.503 1.00 89.38 92 VAL A CA 1
ATOM 697 C C . VAL A 1 92 ? -9.497 -7.790 -4.259 1.00 89.38 92 VAL A C 1
ATOM 699 O O . VAL A 1 92 ? -10.642 -7.405 -4.056 1.00 89.38 92 VAL A O 1
ATOM 702 N N . THR A 1 93 ? -9.213 -9.092 -4.331 1.00 85.75 93 THR A N 1
ATOM 703 C CA . THR A 1 93 ? -10.265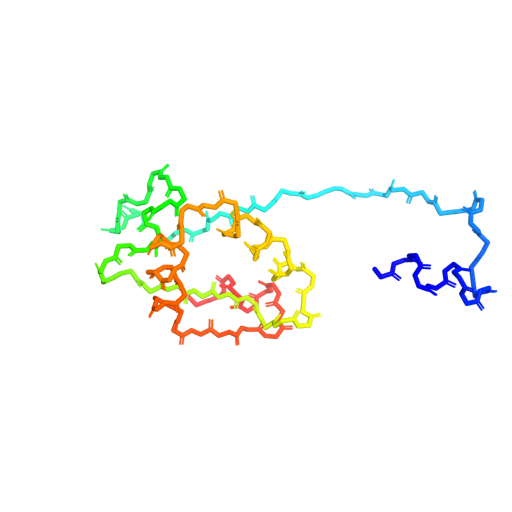 -10.131 -4.368 1.00 85.75 93 THR A CA 1
ATOM 704 C C . THR A 1 93 ? -10.738 -10.574 -2.976 1.00 85.75 93 THR A C 1
ATOM 706 O O . THR A 1 93 ? -11.773 -11.231 -2.870 1.00 85.75 93 THR A O 1
ATOM 709 N N . LYS A 1 94 ? -9.980 -10.256 -1.927 1.00 70.44 94 LYS A N 1
ATOM 710 C CA . LYS A 1 94 ? -10.278 -10.634 -0.541 1.00 70.44 94 LYS A CA 1
ATOM 711 C C . LYS A 1 94 ? -11.064 -9.545 0.179 1.00 70.44 94 LYS A C 1
ATOM 713 O O . LYS A 1 94 ? -11.953 -9.931 0.968 1.00 70.44 94 LYS A O 1
#

pLDDT: mean 93.59, std 4.73, range [70.44, 97.75]

Sequence (94 aa):
QMQSIIKAGLIDDSNVIPFAENKLTIIVPTGNPANIQHVEDIGKVGVNLILAVEDVPVREYADQVIGSLPEGTQKSIYENVVSEEPNVRQVVTK

Radius of gyration: 16.41 Å; Cα contacts (8 Å, |Δi|>4): 82; chains: 1; bounding box: 42×22×44 Å

Secondary structure (DSSP, 8-state):
-HHHHHHTTSS-GGG--------------TT-TT---SGGGGGSTT--EEEE-TTSHHHHHHHHHHHTS-HHHHHHHHHTEEEEESSHHHHHH-

Mean predicted aligned error: 4.15 Å

Solvent-accessible surface area (backbone atoms only — not comparable to full-atom values): 6042 Å² total; per-residue (Å²): 114,69,68,62,41,40,76,66,65,79,46,67,64,92,74,68,69,92,85,79,86,86,77,93,79,88,86,70,62,91,85,40,88,82,65,69,86,52,82,71,47,52,28,40,91,91,40,79,35,67,40,44,34,79,93,35,73,70,24,54,57,49,50,54,57,42,68,72,47,60,68,73,51,36,53,35,34,62,72,18,54,76,45,67,24,93,43,74,70,59,47,73,71,116

Nearest PDB structures (foldseek):
  3vu9-assembly1_B  TM=4.875E-01  e=1.900E+00  Saccharomyces cerevisiae S288C
  4dt1-assembly1_A  TM=3.972E-01  e=1.900E+00  Saccharomyces cerevisiae S288C
  4kug-assembly2_C  TM=4.481E-01  e=9.054E+00  Clostridium butyricum E4 str. BoNT E BL5262